Protein AF-A0A8C6VEN8-F1 (afdb_monomer_lite)

pLDDT: mean 86.06, std 13.67, range [38.31, 94.88]

Radius of gyration: 12.33 Å; chains: 1; bounding box: 31×20×32 Å

Structure (mmCIF, N/CA/C/O backbone):
data_AF-A0A8C6VEN8-F1
#
_entry.id   AF-A0A8C6VEN8-F1
#
loop_
_atom_site.group_PDB
_atom_site.id
_atom_site.type_symbol
_atom_site.label_atom_id
_atom_site.label_alt_id
_atom_site.label_comp_id
_atom_site.label_asym_id
_atom_site.label_entity_id
_atom_site.label_seq_id
_atom_site.pdbx_PDB_ins_code
_atom_site.Cartn_x
_atom_site.Cartn_y
_atom_site.Cartn_z
_atom_site.occupancy
_atom_site.B_iso_or_equiv
_atom_site.auth_seq_id
_atom_site.auth_comp_id
_atom_site.auth_asym_id
_atom_site.auth_atom_id
_atom_site.pdbx_PDB_model_num
ATOM 1 N N . MET A 1 1 ? -11.313 -8.896 -14.590 1.00 41.25 1 MET A N 1
ATOM 2 C CA . MET A 1 1 ? -12.367 -8.967 -13.556 1.00 41.25 1 MET A CA 1
ATOM 3 C C . MET A 1 1 ? -12.868 -7.555 -13.320 1.00 41.25 1 MET A C 1
ATOM 5 O O . MET A 1 1 ? -12.067 -6.690 -13.003 1.00 41.25 1 MET A O 1
ATOM 9 N N . ALA A 1 2 ? -14.139 -7.286 -13.613 1.00 38.31 2 ALA A N 1
ATOM 10 C CA . ALA A 1 2 ? -14.702 -5.949 -13.469 1.00 38.31 2 ALA A CA 1
ATOM 11 C C . ALA A 1 2 ? -14.995 -5.688 -11.986 1.00 38.31 2 ALA A C 1
ATOM 13 O O . ALA A 1 2 ? -15.849 -6.357 -11.408 1.00 38.31 2 ALA A O 1
ATOM 14 N N . LEU A 1 3 ? -14.289 -4.726 -11.386 1.00 49.06 3 LEU A N 1
ATOM 15 C CA . LEU A 1 3 ? -14.614 -4.141 -10.083 1.00 49.06 3 LEU A CA 1
ATOM 16 C C . LEU A 1 3 ? -15.941 -3.373 -10.216 1.00 49.06 3 LEU A C 1
ATOM 18 O O . LEU A 1 3 ? -15.973 -2.154 -10.369 1.00 49.06 3 LEU A O 1
ATOM 22 N N . GLN A 1 4 ? -17.060 -4.096 -10.251 1.00 50.69 4 GLN A N 1
ATOM 23 C CA . GLN A 1 4 ? -18.394 -3.509 -10.300 1.00 50.69 4 GLN A CA 1
ATOM 24 C C . GLN A 1 4 ? -18.850 -3.068 -8.908 1.00 50.69 4 GLN A C 1
ATOM 26 O O . GLN A 1 4 ? -19.787 -3.646 -8.395 1.00 50.69 4 GLN A O 1
ATOM 31 N N . ASN A 1 5 ? -18.247 -2.029 -8.323 1.00 45.22 5 ASN A N 1
ATOM 32 C CA . ASN A 1 5 ? -18.865 -1.211 -7.265 1.00 45.22 5 ASN A CA 1
ATOM 33 C C . ASN A 1 5 ? -18.070 0.097 -7.099 1.00 45.22 5 ASN A C 1
ATOM 35 O O . ASN A 1 5 ? -17.344 0.245 -6.125 1.00 45.22 5 ASN A O 1
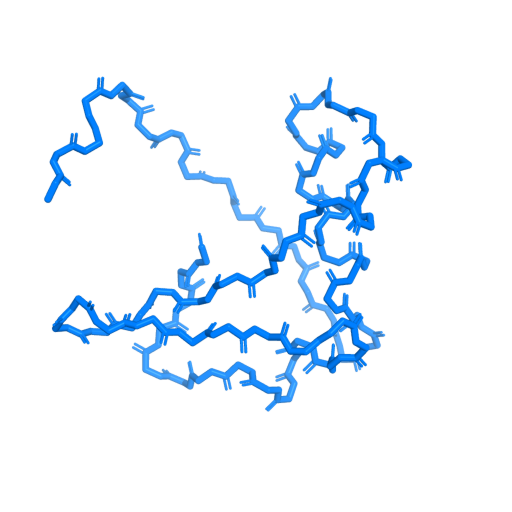ATOM 39 N N . GLY A 1 6 ? -18.178 1.028 -8.058 1.00 46.94 6 GLY A N 1
ATOM 40 C CA . GLY A 1 6 ? -17.743 2.427 -7.902 1.00 46.94 6 GLY A CA 1
ATOM 41 C C . GLY A 1 6 ? -16.430 2.619 -7.138 1.00 46.94 6 GLY A C 1
ATOM 42 O O . GLY A 1 6 ? -16.448 3.256 -6.088 1.00 46.94 6 GLY A O 1
ATOM 43 N N . THR A 1 7 ? -15.335 2.018 -7.622 1.00 55.56 7 THR A N 1
ATOM 44 C CA . THR A 1 7 ? -14.044 1.957 -6.926 1.00 55.56 7 THR A CA 1
ATOM 45 C C . THR A 1 7 ? -13.605 3.351 -6.500 1.00 55.56 7 THR A C 1
ATOM 47 O O . THR A 1 7 ? -13.108 4.144 -7.300 1.00 55.56 7 THR A O 1
ATOM 50 N N . LEU A 1 8 ? -13.830 3.678 -5.229 1.00 69.56 8 LEU A N 1
ATOM 51 C CA . LEU A 1 8 ? -13.376 4.931 -4.663 1.00 69.56 8 LEU A CA 1
ATOM 52 C C . LEU A 1 8 ? -11.870 4.789 -4.455 1.00 69.56 8 LEU A C 1
ATOM 54 O O . LEU A 1 8 ? -11.423 4.263 -3.438 1.00 69.56 8 LEU A O 1
ATOM 58 N N . TYR A 1 9 ? -11.092 5.220 -5.444 1.00 77.69 9 TYR A N 1
ATOM 59 C CA . TYR A 1 9 ? -9.645 5.285 -5.317 1.00 77.69 9 TYR A CA 1
ATOM 60 C C . TYR A 1 9 ? -9.295 6.246 -4.183 1.00 77.69 9 TYR A C 1
ATOM 62 O O . TYR A 1 9 ? -9.645 7.429 -4.204 1.00 77.69 9 TYR A O 1
ATOM 70 N N . LYS A 1 10 ? -8.615 5.725 -3.163 1.00 86.06 10 LYS A N 1
ATOM 71 C CA . LYS A 1 10 ? -8.165 6.503 -2.014 1.00 86.06 10 LYS A CA 1
ATOM 72 C C . LYS A 1 10 ? -6.646 6.495 -1.970 1.00 86.06 10 LYS A C 1
ATOM 74 O O . LYS A 1 10 ? -6.033 5.515 -1.574 1.00 86.06 10 LYS A O 1
ATOM 79 N N . SER A 1 11 ? -6.032 7.626 -2.297 1.00 90.56 11 SER A N 1
ATOM 80 C CA . SER A 1 11 ? -4.578 7.775 -2.182 1.00 90.56 11 SER A CA 1
ATOM 81 C C . SER A 1 11 ? -4.152 7.868 -0.718 1.00 90.56 11 SER A C 1
ATOM 83 O O . SER A 1 11 ? -4.797 8.565 0.065 1.00 90.56 11 SER A O 1
ATOM 85 N N . ILE A 1 12 ? -3.052 7.231 -0.340 1.00 91.38 12 ILE A N 1
ATOM 86 C CA . ILE A 1 12 ? -2.420 7.405 0.973 1.00 91.38 12 ILE A CA 1
ATOM 87 C C . ILE A 1 12 ? -0.992 7.910 0.797 1.00 91.38 12 ILE A C 1
ATOM 89 O O . ILE A 1 12 ? -0.344 7.634 -0.212 1.00 91.38 12 ILE A O 1
ATOM 93 N N . LEU A 1 13 ? -0.500 8.664 1.777 1.00 91.88 13 LEU A N 1
ATOM 94 C CA . LEU A 1 13 ? 0.888 9.104 1.781 1.00 91.88 13 LEU A CA 1
ATOM 95 C C . LEU A 1 13 ? 1.772 8.003 2.379 1.00 91.88 13 LEU A C 1
ATOM 97 O O . LEU A 1 13 ? 1.629 7.640 3.550 1.00 91.88 13 LEU A O 1
ATOM 101 N N . VAL A 1 14 ? 2.700 7.506 1.563 1.00 92.44 14 VAL A N 1
ATOM 102 C CA . VAL A 1 14 ? 3.726 6.533 1.952 1.00 92.44 14 VAL A CA 1
ATOM 103 C C . VAL A 1 14 ? 5.076 7.241 1.996 1.00 92.44 14 VAL A C 1
ATOM 105 O O . VAL A 1 14 ? 5.482 7.899 1.038 1.00 92.44 14 VAL A O 1
ATOM 108 N N . THR A 1 15 ? 5.769 7.100 3.116 1.00 93.19 15 THR A N 1
ATOM 109 C CA . THR A 1 15 ? 7.098 7.649 3.387 1.00 93.19 15 THR A CA 1
ATOM 110 C C . THR A 1 15 ? 8.158 6.549 3.319 1.00 93.19 15 THR A C 1
ATOM 112 O O . THR A 1 15 ? 7.844 5.360 3.343 1.00 93.19 15 THR A O 1
ATOM 115 N N . SER A 1 16 ? 9.437 6.925 3.292 1.00 92.38 16 SER A N 1
ATOM 116 C CA . SER A 1 16 ? 10.558 5.974 3.254 1.00 92.38 16 SER A CA 1
ATOM 117 C C . SER A 1 16 ? 10.732 5.126 4.519 1.00 92.38 16 SER A C 1
ATOM 119 O O . SER A 1 16 ? 11.573 4.231 4.528 1.00 92.38 16 SER A O 1
ATOM 121 N N . GLN A 1 17 ? 9.965 5.377 5.582 1.00 93.19 17 GLN A N 1
ATOM 122 C CA . GLN A 1 17 ? 9.968 4.577 6.812 1.00 93.19 17 GLN A CA 1
ATOM 123 C C . GLN A 1 17 ? 8.802 3.582 6.868 1.00 93.19 17 GLN A C 1
ATOM 125 O O . GLN A 1 17 ? 8.811 2.673 7.699 1.00 93.19 17 GLN A O 1
ATOM 130 N N . ASP A 1 18 ? 7.816 3.726 5.979 1.00 93.56 18 ASP A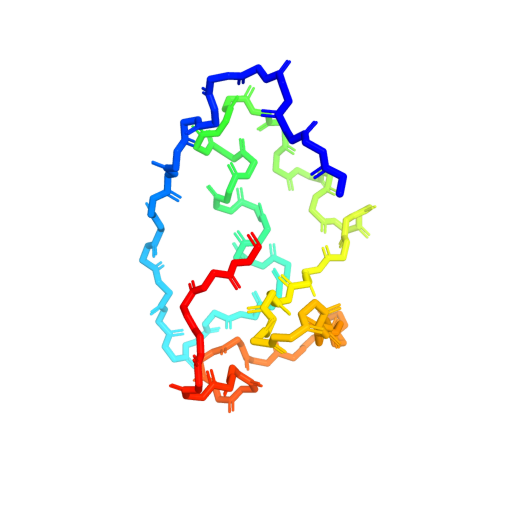 N 1
ATOM 131 C CA . ASP A 1 18 ? 6.607 2.914 5.998 1.00 93.56 18 ASP A CA 1
ATOM 132 C C . ASP A 1 18 ? 6.869 1.500 5.465 1.00 93.56 18 ASP A C 1
ATOM 134 O O . ASP A 1 18 ? 7.308 1.283 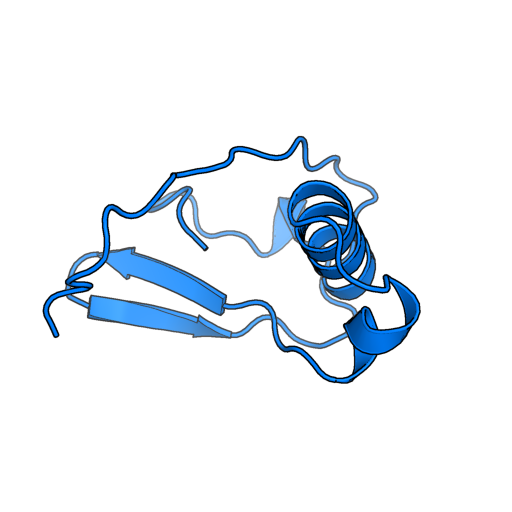4.327 1.00 93.56 18 ASP A O 1
ATOM 138 N N . LYS A 1 19 ? 6.558 0.516 6.309 1.00 94.19 19 LYS A N 1
ATOM 139 C CA . LYS A 1 19 ? 6.541 -0.904 5.945 1.00 94.19 19 LYS A CA 1
ATOM 140 C C . LYS A 1 19 ? 5.136 -1.337 5.539 1.00 94.19 19 LYS A C 1
ATOM 142 O O . LYS A 1 19 ? 4.167 -0.655 5.870 1.00 94.19 19 LYS A O 1
ATOM 147 N N . ALA A 1 20 ? 5.029 -2.488 4.878 1.00 93.62 20 ALA A N 1
ATOM 148 C CA . ALA A 1 20 ? 3.756 -3.067 4.439 1.00 93.62 20 ALA A CA 1
ATOM 149 C C . ALA A 1 20 ? 2.624 -2.983 5.496 1.00 93.62 20 ALA A C 1
ATOM 151 O O . ALA A 1 20 ? 1.605 -2.367 5.190 1.00 93.62 20 ALA A O 1
ATOM 152 N N . PRO A 1 21 ? 2.790 -3.446 6.753 1.00 94.25 21 PRO A N 1
ATOM 153 C CA . PRO A 1 21 ? 1.727 -3.397 7.761 1.00 94.25 21 PRO A CA 1
ATOM 154 C C . PRO A 1 21 ? 1.330 -1.969 8.146 1.00 94.25 21 PRO A C 1
ATOM 156 O O . PRO A 1 21 ? 0.164 -1.704 8.413 1.00 94.25 21 PRO A O 1
ATOM 159 N N . THR A 1 22 ? 2.270 -1.020 8.134 1.00 94.62 22 THR A N 1
ATOM 160 C CA . THR A 1 22 ? 1.972 0.396 8.396 1.00 94.62 22 THR A CA 1
ATOM 161 C C . THR A 1 22 ? 1.127 0.996 7.277 1.00 94.62 22 THR A C 1
ATOM 163 O O . THR A 1 22 ? 0.193 1.751 7.537 1.00 94.62 22 THR A O 1
ATOM 166 N N . VAL A 1 23 ? 1.434 0.648 6.026 1.00 94.25 23 VAL A N 1
ATOM 167 C CA . VAL A 1 23 ? 0.660 1.074 4.854 1.00 94.25 23 VAL A CA 1
ATOM 168 C C . VAL A 1 23 ? -0.743 0.471 4.898 1.00 94.25 23 VAL A C 1
ATOM 170 O O . VAL A 1 23 ? -1.715 1.207 4.749 1.00 94.25 23 VAL A O 1
ATOM 173 N N . VAL A 1 24 ? -0.864 -0.825 5.190 1.00 94.62 24 VAL A N 1
ATOM 174 C CA . VAL A 1 24 ? -2.157 -1.505 5.354 1.00 94.62 24 VAL A CA 1
ATOM 175 C C . VAL A 1 24 ? -2.980 -0.866 6.477 1.00 94.62 24 VAL A C 1
ATOM 177 O O . VAL A 1 24 ? -4.139 -0.529 6.254 1.00 94.62 24 VAL A O 1
ATOM 180 N N . ALA A 1 25 ? -2.390 -0.610 7.649 1.00 94.88 25 ALA A N 1
ATOM 181 C CA . ALA A 1 25 ? -3.079 0.053 8.759 1.00 94.88 25 ALA A CA 1
ATOM 182 C C . ALA A 1 25 ? -3.629 1.436 8.364 1.00 94.88 25 ALA A C 1
ATOM 184 O O . ALA A 1 25 ? -4.785 1.743 8.651 1.00 94.88 25 ALA A O 1
ATOM 185 N N . LYS A 1 26 ? -2.845 2.238 7.626 1.00 94.31 26 LYS A N 1
ATOM 186 C CA . LYS A 1 26 ? -3.287 3.535 7.077 1.00 94.31 26 LYS A CA 1
ATOM 187 C C . LYS A 1 26 ? -4.464 3.388 6.106 1.00 94.31 26 LYS A C 1
ATOM 189 O O . LYS A 1 26 ? -5.365 4.228 6.103 1.00 94.31 26 LYS A O 1
ATOM 194 N N . VAL A 1 27 ? -4.470 2.347 5.268 1.00 92.81 27 VAL A N 1
ATOM 195 C CA . VAL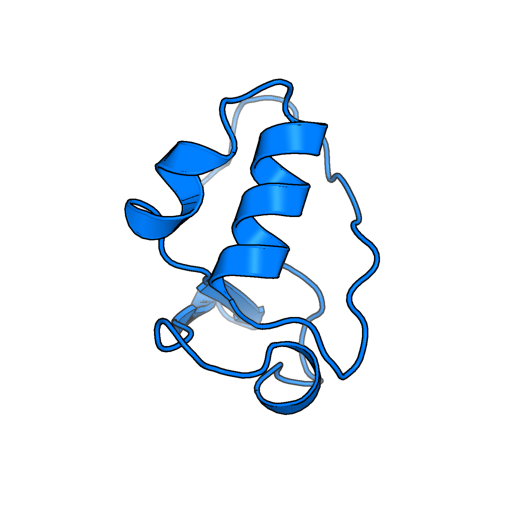 A 1 27 ? -5.601 2.060 4.366 1.00 92.81 27 VAL A CA 1
ATOM 196 C C . VAL A 1 27 ? -6.838 1.669 5.173 1.00 92.81 27 VAL A C 1
ATOM 198 O O . VAL A 1 27 ? -7.902 2.245 4.949 1.00 92.81 27 VAL A O 1
ATOM 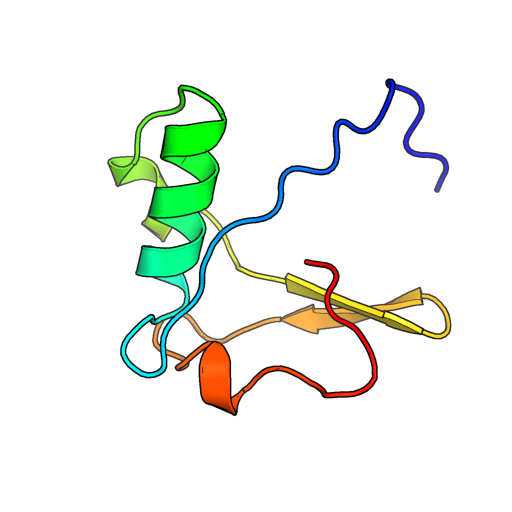201 N N . LEU A 1 28 ? -6.702 0.759 6.141 1.00 93.56 28 LEU A N 1
ATOM 202 C CA . LEU A 1 28 ? -7.801 0.321 7.007 1.00 93.56 28 LEU A CA 1
ATOM 203 C C . LEU A 1 28 ? -8.420 1.505 7.758 1.00 93.56 28 LEU A C 1
ATOM 205 O O . LEU A 1 28 ? -9.632 1.709 7.680 1.00 93.56 28 LEU A O 1
ATOM 209 N N . GLU A 1 29 ? -7.596 2.357 8.373 1.00 93.50 29 GLU A N 1
ATOM 210 C CA . GLU A 1 29 ? -8.043 3.593 9.026 1.00 93.50 29 GLU A CA 1
ATOM 211 C C . GLU A 1 29 ? -8.832 4.485 8.060 1.00 93.50 29 GLU A C 1
ATOM 213 O O . GLU A 1 29 ? -9.945 4.920 8.360 1.00 93.50 29 GLU A O 1
ATOM 218 N N . LYS A 1 30 ? -8.311 4.698 6.845 1.00 90.38 30 LYS A N 1
ATOM 219 C CA . LYS A 1 30 ? -8.972 5.517 5.820 1.00 90.38 30 LYS A CA 1
ATOM 220 C C . LYS A 1 30 ? -10.293 4.912 5.322 1.00 90.38 30 LYS A C 1
ATOM 222 O O . LYS A 1 30 ? -11.136 5.617 4.749 1.00 90.38 30 LYS A O 1
ATOM 227 N N . HIS A 1 31 ? -10.483 3.610 5.499 1.00 89.75 31 HIS A N 1
ATOM 228 C CA . HIS A 1 31 ? -11.724 2.891 5.224 1.00 89.75 31 HIS A CA 1
ATOM 229 C C . HIS A 1 31 ? -12.636 2.751 6.452 1.00 89.75 31 HIS A C 1
ATOM 231 O O . HIS A 1 31 ? -13.708 2.166 6.326 1.00 89.75 31 HIS A O 1
ATOM 237 N N . ASN A 1 32 ? -12.288 3.380 7.582 1.00 89.81 32 ASN A N 1
ATOM 238 C CA . ASN A 1 32 ? -12.990 3.264 8.864 1.00 89.81 32 ASN A CA 1
ATOM 239 C C . ASN A 1 32 ? -13.048 1.809 9.371 1.00 89.81 32 ASN A C 1
ATOM 241 O O . ASN A 1 32 ? -14.044 1.386 9.955 1.00 89.81 32 ASN A O 1
ATOM 245 N N . GLN A 1 33 ? -11.991 1.037 9.110 1.00 92.38 33 GLN A N 1
ATOM 246 C CA . GLN A 1 33 ? -11.795 -0.329 9.593 1.00 92.38 33 GLN A CA 1
ATOM 247 C C . GLN A 1 33 ? -10.764 -0.363 10.730 1.00 92.38 33 GLN A C 1
ATOM 249 O O . GLN A 1 33 ? -9.993 0.577 10.923 1.00 92.38 33 GLN A O 1
ATOM 254 N N . ASP A 1 34 ? -10.752 -1.462 11.487 1.00 93.12 34 ASP A N 1
ATOM 255 C CA . ASP A 1 34 ? -9.830 -1.644 12.606 1.00 93.12 34 ASP A CA 1
ATOM 256 C C . ASP A 1 34 ? -8.389 -1.874 12.121 1.00 93.12 34 ASP A C 1
ATOM 258 O O . ASP A 1 34 ? -8.122 -2.772 11.322 1.00 93.12 34 ASP A O 1
ATOM 262 N N . GLN A 1 35 ? -7.453 -1.061 12.617 1.00 93.06 35 GLN A N 1
ATOM 263 C CA . GLN A 1 35 ? -6.044 -1.109 12.215 1.00 93.06 35 GLN A CA 1
ATOM 264 C C . GLN A 1 35 ? -5.314 -2.349 12.742 1.00 93.06 35 GLN A C 1
ATOM 266 O O . GLN A 1 35 ? -4.287 -2.723 12.172 1.00 93.06 35 GLN A O 1
ATOM 271 N N . ASN A 1 36 ? -5.811 -3.003 13.803 1.00 92.06 36 ASN A N 1
ATOM 272 C CA . ASN A 1 36 ? -5.166 -4.206 14.327 1.00 92.06 36 ASN A CA 1
ATOM 273 C C . ASN A 1 36 ? -5.239 -5.341 13.319 1.00 92.06 36 ASN A C 1
ATOM 275 O O . ASN A 1 36 ? -4.338 -6.164 13.320 1.00 92.06 36 ASN A O 1
ATOM 279 N N . LEU A 1 37 ? -6.218 -5.339 12.411 1.00 91.94 37 LEU A N 1
ATOM 280 C CA . LEU A 1 37 ? -6.319 -6.331 11.342 1.00 91.94 37 LEU A CA 1
ATOM 281 C C . LEU A 1 37 ? -5.190 -6.228 10.309 1.00 91.94 37 LEU A C 1
ATOM 283 O O . LEU A 1 37 ? -5.101 -7.076 9.435 1.00 91.94 37 LEU A O 1
ATOM 287 N N . ALA A 1 38 ? -4.304 -5.226 10.370 1.00 91.38 38 ALA A N 1
ATOM 288 C CA . ALA A 1 38 ? -3.253 -5.042 9.368 1.00 91.38 38 ALA A CA 1
ATOM 289 C C . ALA A 1 38 ? -2.313 -6.251 9.193 1.00 91.38 38 ALA A C 1
ATOM 291 O O . ALA A 1 38 ? -1.682 -6.368 8.147 1.00 91.38 38 ALA A O 1
ATOM 292 N N . HIS A 1 39 ? -2.212 -7.138 10.188 1.00 89.25 39 HIS A N 1
ATOM 293 C CA . HIS A 1 39 ? -1.437 -8.379 10.089 1.00 89.25 39 HIS A CA 1
ATOM 294 C C . HIS A 1 39 ? -2.158 -9.504 9.331 1.00 89.25 39 HIS A C 1
ATOM 296 O O . HIS A 1 39 ? -1.496 -10.446 8.903 1.00 89.25 39 HIS A O 1
ATOM 302 N N . ASP A 1 40 ? -3.477 -9.397 9.153 1.00 92.06 40 ASP A N 1
ATOM 303 C CA . ASP A 1 40 ? -4.313 -10.356 8.420 1.00 92.06 40 ASP A CA 1
ATOM 304 C C . ASP A 1 40 ? -4.399 -10.044 6.918 1.00 92.06 40 ASP A C 1
ATOM 306 O O . ASP A 1 40 ? -4.990 -10.809 6.156 1.00 92.06 40 ASP A O 1
ATOM 310 N N . TYR A 1 41 ? -3.824 -8.920 6.478 1.00 91.88 41 TYR A N 1
ATOM 311 C CA . TYR A 1 41 ? -3.815 -8.510 5.077 1.00 91.88 41 TYR A CA 1
ATOM 312 C C . TYR A 1 41 ? -2.406 -8.520 4.500 1.00 91.88 41 TYR A C 1
ATOM 314 O O . TYR A 1 41 ? -1.421 -8.172 5.153 1.00 91.88 41 TYR A O 1
ATOM 322 N N . GLU A 1 42 ? -2.340 -8.829 3.211 1.00 91.75 42 GLU A N 1
ATOM 323 C CA . GLU A 1 42 ? -1.141 -8.679 2.403 1.00 91.75 42 GLU A CA 1
ATOM 324 C C . GLU A 1 42 ? -1.258 -7.427 1.537 1.00 91.75 42 GLU A C 1
ATOM 326 O O . GLU A 1 42 ? -2.328 -7.090 1.028 1.00 91.75 42 GLU A O 1
ATOM 331 N N . LEU A 1 43 ? -0.138 -6.727 1.365 1.00 93.69 43 LEU A N 1
ATOM 332 C CA . LEU A 1 43 ? -0.069 -5.598 0.452 1.00 93.69 43 LEU A CA 1
ATOM 333 C C . LEU A 1 43 ? 0.336 -6.112 -0.930 1.00 93.69 43 LEU A C 1
ATOM 335 O O . LEU A 1 43 ? 1.410 -6.693 -1.090 1.00 93.69 43 LEU A O 1
ATOM 339 N N . VAL A 1 44 ? -0.507 -5.864 -1.925 1.00 93.38 44 VAL A N 1
ATOM 340 C CA . VAL A 1 44 ? -0.254 -6.200 -3.327 1.00 93.38 44 VAL A CA 1
ATOM 341 C C . VAL A 1 44 ? -0.136 -4.899 -4.108 1.00 93.38 44 VAL A C 1
ATOM 343 O O . VAL A 1 44 ? -0.793 -3.927 -3.774 1.00 93.38 44 VAL A O 1
ATOM 346 N N . GLN A 1 45 ? 0.750 -4.842 -5.096 1.00 92.81 45 GLN A N 1
ATOM 347 C CA . GLN A 1 45 ? 0.807 -3.749 -6.064 1.00 92.81 45 GLN A CA 1
ATOM 348 C C . GLN A 1 45 ? 0.378 -4.269 -7.425 1.00 92.81 45 GLN A C 1
ATOM 350 O O . GLN A 1 45 ? 0.928 -5.257 -7.923 1.00 92.81 45 GLN A O 1
ATOM 355 N N . LEU A 1 46 ? -0.572 -3.572 -8.031 1.00 91.19 46 LEU A N 1
ATOM 356 C CA . LEU A 1 46 ? -1.115 -3.891 -9.340 1.00 91.19 46 LEU A CA 1
ATOM 357 C C . LEU A 1 46 ? -0.148 -3.377 -10.405 1.00 91.19 46 LEU A C 1
ATOM 359 O O . LEU A 1 46 ? 0.119 -2.180 -10.499 1.00 91.19 46 LEU A O 1
ATOM 363 N N . LEU A 1 47 ? 0.409 -4.278 -11.204 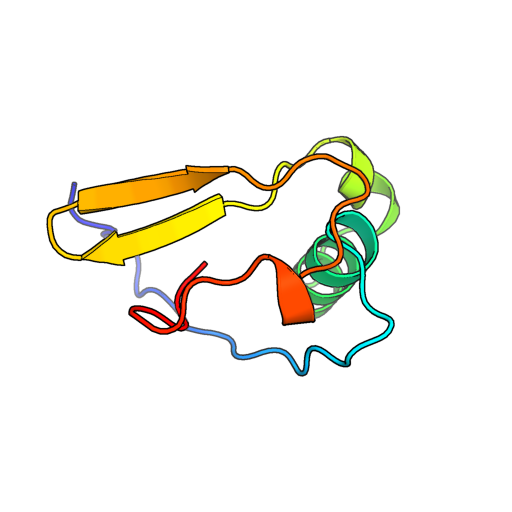1.00 90.12 47 LEU A N 1
ATOM 364 C CA . LEU A 1 47 ? 1.316 -3.959 -12.300 1.00 90.12 47 LEU A CA 1
ATOM 365 C C . LEU A 1 47 ? 0.567 -3.962 -13.644 1.00 90.12 47 LEU A C 1
ATOM 367 O O . LEU A 1 47 ? -0.490 -4.586 -13.781 1.00 90.12 47 LEU A O 1
ATOM 371 N N . PRO A 1 48 ? 1.139 -3.322 -14.681 1.00 87.44 48 PRO A N 1
ATOM 372 C CA . PRO A 1 48 ? 0.618 -3.428 -16.036 1.00 87.44 48 PRO A CA 1
ATOM 373 C C . PRO A 1 48 ? 0.501 -4.885 -16.504 1.00 87.44 48 PRO A C 1
ATOM 375 O O . PRO A 1 48 ? 1.232 -5.774 -16.047 1.00 87.44 48 PRO A O 1
ATOM 378 N N . ASP A 1 49 ? -0.411 -5.101 -17.452 1.00 86.31 49 ASP A N 1
ATOM 379 C CA . ASP A 1 49 ? -0.717 -6.406 -18.054 1.00 86.31 49 ASP A CA 1
ATOM 380 C C . ASP A 1 49 ? -1.356 -7.416 -17.086 1.00 86.31 49 ASP A C 1
ATOM 382 O O . ASP A 1 49 ? -1.299 -8.623 -17.308 1.00 86.31 49 ASP A O 1
ATOM 386 N N . GLY A 1 50 ? -1.975 -6.926 -16.004 1.00 84.81 50 GLY A N 1
ATOM 387 C CA . GLY A 1 50 ? -2.652 -7.767 -15.012 1.00 84.81 50 GLY A CA 1
ATOM 388 C C . GLY A 1 50 ? -1.692 -8.571 -14.137 1.00 84.81 50 GLY A C 1
ATOM 389 O O . GLY A 1 50 ? -2.080 -9.595 -13.581 1.00 84.81 50 GLY A O 1
ATOM 390 N N . ARG A 1 51 ? -0.432 -8.137 -14.045 1.00 90.00 51 ARG A N 1
ATOM 391 C CA . ARG A 1 51 ? 0.544 -8.703 -13.113 1.00 90.00 51 ARG A CA 1
ATOM 392 C C . ARG A 1 51 ? 0.355 -8.096 -11.730 1.00 90.00 51 ARG A C 1
ATOM 394 O O . ARG A 1 51 ? -0.118 -6.975 -11.591 1.00 90.00 51 ARG A O 1
ATOM 401 N N . GLU A 1 52 ? 0.801 -8.812 -10.712 1.00 93.25 52 GLU A N 1
ATOM 402 C CA . GLU A 1 52 ? 0.686 -8.395 -9.318 1.00 93.25 52 GLU A CA 1
ATOM 403 C C . GLU A 1 52 ? 2.023 -8.624 -8.611 1.00 93.25 52 GLU A C 1
ATOM 405 O O . GLU A 1 52 ? 2.727 -9.601 -8.882 1.00 93.25 52 GLU A O 1
ATOM 410 N N . LEU A 1 53 ? 2.396 -7.703 -7.723 1.00 91.44 53 LEU A N 1
ATOM 411 C CA . LEU A 1 53 ? 3.569 -7.827 -6.862 1.00 91.44 53 LEU A CA 1
ATOM 412 C C . LEU A 1 53 ? 3.119 -7.895 -5.405 1.00 91.44 53 LEU A C 1
ATOM 414 O O . LEU A 1 53 ? 2.675 -6.892 -4.855 1.00 91.44 53 LEU A O 1
ATOM 418 N N . VAL A 1 54 ? 3.281 -9.056 -4.777 1.00 93.00 54 VAL A N 1
ATOM 419 C CA . VAL A 1 54 ? 2.989 -9.246 -3.350 1.00 93.00 54 VAL A CA 1
ATOM 420 C C . VAL A 1 54 ? 4.181 -8.779 -2.515 1.00 93.00 54 VAL A C 1
ATOM 422 O O . VAL A 1 54 ? 5.319 -9.193 -2.752 1.00 93.00 54 VAL A O 1
ATOM 425 N N . PHE A 1 55 ? 3.937 -7.907 -1.538 1.00 92.50 55 PHE A N 1
ATOM 426 C CA . PHE A 1 55 ? 4.970 -7.403 -0.637 1.00 92.50 55 PHE A CA 1
ATOM 427 C C . PHE A 1 55 ? 5.158 -8.359 0.543 1.00 92.50 55 PHE A C 1
ATOM 429 O O . PHE A 1 55 ? 4.187 -8.707 1.211 1.00 92.50 55 PHE A O 1
ATOM 436 N N . PRO A 1 56 ? 6.407 -8.709 0.891 1.00 91.19 56 PRO A N 1
ATOM 437 C CA . PRO A 1 56 ? 6.688 -9.412 2.135 1.00 91.19 56 PRO A CA 1
ATOM 438 C C . PRO A 1 56 ? 6.213 -8.622 3.375 1.00 91.19 56 PRO A C 1
ATOM 440 O O . PRO A 1 56 ? 6.308 -7.389 3.376 1.00 91.19 56 PRO A O 1
ATOM 443 N N . PRO A 1 57 ? 5.840 -9.290 4.486 1.00 85.12 57 PRO A N 1
ATOM 444 C CA . PRO A 1 57 ? 5.242 -8.651 5.670 1.00 85.12 57 PRO A CA 1
ATOM 445 C C . PRO A 1 57 ? 6.055 -7.529 6.333 1.00 85.12 57 PRO A C 1
ATOM 447 O O . PRO A 1 57 ? 5.514 -6.723 7.076 1.00 85.12 57 PRO A O 1
ATOM 450 N N . MET A 1 58 ? 7.368 -7.450 6.109 1.00 87.62 58 MET A N 1
ATOM 451 C CA . MET A 1 58 ? 8.221 -6.386 6.667 1.00 87.62 58 MET A CA 1
ATOM 452 C C . MET A 1 58 ? 8.925 -5.558 5.591 1.00 87.62 58 MET A C 1
ATOM 454 O O . MET A 1 58 ? 9.839 -4.789 5.909 1.00 87.62 58 MET A O 1
ATOM 458 N N . ALA A 1 59 ? 8.517 -5.709 4.329 1.00 92.88 59 ALA A N 1
ATOM 459 C CA . ALA A 1 59 ? 9.092 -4.962 3.226 1.00 92.88 59 ALA A CA 1
ATOM 460 C C . ALA A 1 59 ? 8.824 -3.464 3.389 1.00 92.88 59 ALA A C 1
ATOM 462 O O . ALA A 1 59 ? 7.742 -3.038 3.798 1.00 92.88 59 ALA A O 1
ATOM 463 N N . ASN A 1 60 ? 9.832 -2.663 3.055 1.00 93.69 60 ASN A N 1
ATOM 464 C CA . ASN A 1 60 ? 9.683 -1.222 2.975 1.00 93.69 60 ASN A CA 1
ATOM 465 C C . ASN A 1 60 ? 8.990 -0.869 1.657 1.00 93.69 60 ASN A C 1
ATOM 467 O O . ASN A 1 60 ? 9.539 -1.130 0.585 1.00 93.69 60 ASN A O 1
ATOM 471 N N . VAL A 1 61 ? 7.795 -0.284 1.736 1.00 91.88 61 VAL A N 1
ATOM 472 C CA . VAL A 1 61 ? 6.946 -0.074 0.554 1.00 91.88 61 VAL A CA 1
ATOM 473 C C . VAL A 1 61 ? 7.555 0.964 -0.379 1.00 91.88 61 VAL A C 1
ATOM 475 O O . VAL A 1 61 ? 7.499 0.810 -1.595 1.00 91.88 61 VAL A O 1
ATOM 478 N N . PHE A 1 62 ? 8.209 1.988 0.173 1.00 89.12 62 PHE A N 1
ATOM 479 C CA . PHE A 1 62 ? 8.840 3.036 -0.622 1.00 89.12 62 PHE A CA 1
ATOM 480 C C . PHE A 1 62 ? 9.963 2.505 -1.520 1.00 89.12 62 PHE A C 1
ATOM 482 O O . PHE A 1 62 ? 10.111 2.984 -2.640 1.00 89.12 62 PHE A O 1
ATOM 489 N N . TYR A 1 63 ? 10.727 1.514 -1.052 1.00 90.19 63 TYR A N 1
ATOM 490 C CA . TYR A 1 63 ? 11.825 0.922 -1.826 1.00 90.19 63 TYR A CA 1
ATOM 491 C C . TYR A 1 63 ? 11.409 -0.295 -2.655 1.00 90.19 63 TYR A C 1
ATOM 493 O O . TYR A 1 63 ? 11.962 -0.506 -3.728 1.00 90.19 63 TYR A O 1
ATOM 501 N N . ALA A 1 64 ? 10.468 -1.106 -2.166 1.00 88.88 64 ALA A N 1
ATOM 502 C CA . ALA A 1 64 ? 10.047 -2.330 -2.850 1.00 88.88 64 ALA A CA 1
ATOM 503 C C . ALA A 1 64 ? 8.994 -2.085 -3.945 1.00 88.88 64 ALA A C 1
ATOM 505 O O . ALA A 1 64 ? 8.766 -2.960 -4.781 1.00 88.88 64 ALA A O 1
ATOM 506 N N . ARG A 1 65 ? 8.361 -0.904 -3.962 1.00 88.38 65 ARG A N 1
ATOM 507 C CA . ARG A 1 65 ? 7.438 -0.504 -5.031 1.00 88.38 65 ARG A CA 1
ATOM 508 C C . ARG A 1 65 ? 8.102 -0.532 -6.398 1.00 88.38 65 ARG A C 1
ATOM 510 O O . ARG A 1 65 ? 9.277 -0.207 -6.558 1.00 88.38 65 ARG A O 1
ATOM 517 N N . ASN A 1 66 ? 7.303 -0.863 -7.400 1.00 85.00 66 ASN A N 1
ATOM 518 C CA . ASN A 1 66 ? 7.753 -0.879 -8.777 1.00 85.00 66 ASN A CA 1
ATOM 519 C C . ASN A 1 66 ? 7.357 0.446 -9.435 1.00 85.00 66 ASN A C 1
ATOM 521 O O . ASN A 1 66 ? 6.193 0.822 -9.401 1.00 85.00 66 ASN A O 1
ATOM 525 N N . GLY A 1 67 ? 8.306 1.144 -10.061 1.00 83.19 67 GLY A N 1
ATOM 526 C CA . GLY A 1 67 ? 8.045 2.430 -10.717 1.00 83.19 67 GLY A CA 1
ATOM 527 C C . GLY A 1 67 ? 7.057 2.374 -11.890 1.00 83.19 67 GLY A C 1
ATOM 528 O O . GLY A 1 67 ? 6.612 3.425 -12.340 1.00 83.19 67 GLY A O 1
ATOM 529 N N . PHE A 1 68 ? 6.700 1.182 -12.381 1.00 82.06 68 PHE A N 1
ATOM 530 C CA . PHE A 1 68 ? 5.714 1.015 -13.452 1.00 82.06 68 PHE A CA 1
ATOM 531 C C . PHE A 1 68 ? 4.262 1.272 -13.018 1.00 82.06 68 PHE A C 1
ATOM 533 O O . PHE A 1 68 ? 3.419 1.454 -13.893 1.00 82.06 68 PHE A O 1
ATOM 540 N N . SER A 1 69 ? 3.951 1.272 -11.715 1.00 82.12 69 SER A N 1
ATOM 541 C CA . SER A 1 69 ? 2.591 1.505 -11.216 1.00 82.12 69 SER A CA 1
ATOM 542 C C . SER A 1 69 ? 2.582 2.141 -9.826 1.00 82.12 69 SER A C 1
ATOM 544 O O . SER A 1 69 ? 3.492 1.945 -9.022 1.00 82.12 69 SER A O 1
ATOM 546 N N . LEU A 1 70 ? 1.543 2.924 -9.541 1.00 85.69 70 LEU A N 1
ATOM 547 C CA . LEU A 1 70 ? 1.290 3.496 -8.215 1.00 85.69 70 LEU A CA 1
ATOM 548 C C . LEU A 1 70 ? 0.077 2.851 -7.531 1.00 85.69 70 LEU A C 1
ATOM 550 O O . LEU A 1 70 ? -0.260 3.254 -6.417 1.00 85.69 70 LEU A O 1
ATOM 554 N N . ASP A 1 71 ? -0.557 1.887 -8.196 1.00 88.56 71 ASP A N 1
ATOM 555 C CA . ASP A 1 71 ? -1.775 1.227 -7.747 1.00 88.56 71 ASP A CA 1
ATOM 556 C C . ASP A 1 71 ? -1.453 -0.010 -6.903 1.00 88.56 71 ASP A C 1
ATOM 558 O O . ASP A 1 71 ? -0.559 -0.796 -7.233 1.00 88.56 71 ASP A O 1
ATOM 562 N N . PHE A 1 72 ? -2.202 -0.163 -5.813 1.00 88.56 72 PHE A N 1
ATOM 563 C CA . PHE A 1 72 ? -2.125 -1.260 -4.853 1.00 88.56 72 PHE A CA 1
ATOM 564 C C . PHE A 1 72 ? -3.488 -1.936 -4.740 1.00 88.56 72 PHE A C 1
ATOM 566 O O . PHE A 1 72 ? -4.491 -1.184 -4.717 1.00 88.56 72 PHE A O 1
#

Secondary structure (DSSP, 8-state):
----S----------TT-BHHHHHHHHHHHTT--GGGGGS---EEEEGGGEEEEPPTT-BHHHHS-TT----

InterPro domains:
  IPR000159 Ras-associating domain [PF00788] (4-65)
  IPR000159 Ras-associating domain [PS50200] (1-72)
  IPR029071 Ubiquitin-like domain superfamily [SSF54236] (4-72)

Sequence (72 aa):
MALQNGTLYKSILVTSQDKAPTVVAKVLEKHNQDQNLAHDYELVQLLPDGRELVFPPMANVFYARNGFSLDF

Foldseek 3Di:
DDPPDPPPDDDDDADQVDFQLNVQLRVCVVVVHHSVCSQVDWDWFQAPPRDIDTGDRGDRCVVVDDPRGPHD

Organism: Naja naja (NCBI:txid35670)